Protein AF-A0A9E5GS31-F1 (afdb_monomer)

Nearest PDB structures (foldseek):
  5odn-assembly1_E  TM=9.176E-01  e=6.117E-05  Salinibacter ruber DSM 13855
  5odp-assembly1_G  TM=9.274E-01  e=7.436E-05  Salinibacter ruber DSM 13855
  5odn-assembly1_B  TM=9.296E-01  e=1.425E-04  Salinibacter ruber DSM 13855
  1se8-assembly1_A-2  TM=7.468E-01  e=1.802E-03  Deinococcus radiodurans
  3b07-assembly1_H  TM=5.071E-01  e=2.028E+00  Staphylococcus aureus subsp. aureus Mu50

Solvent-accessible surface area (backbone atoms only — not comparable to full-atom values): 4990 Å² total; per-residue (Å²): 94,72,63,45,64,43,83,94,71,72,40,34,30,26,69,51,76,47,79,50,75,49,77,46,70,50,96,90,66,49,79,45,76,48,77,46,78,44,83,45,77,39,52,42,74,57,11,53,52,42,39,75,70,48,52,92,89,63,88,80,89,85,86,85,79,92,77,89,81,88,80,82,82,86,126

Foldseek 3Di:
DDWDADPVPRKIKDKDKDWDKDWDADPVRDIDIDIDIDIDMDIHPVNVVCVVPPDPPDDDDDDDDDDDDDDDDPD

pLDDT: mean 92.6, std 5.84, range [60.62, 96.31]

Sequence (75 aa):
LQVKTIESSGTPVVNFTVATNRKFKNRDGNVLEDAEYHRCVSYGKGAEVLGKYLNKGKRIYIEGRL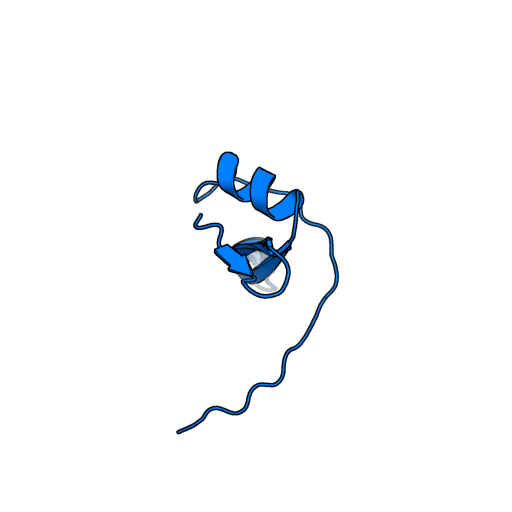RTRKWEDSE

Radius of gyration: 16.76 Å; Cα contacts (8 Å, |Δi|>4): 90; chai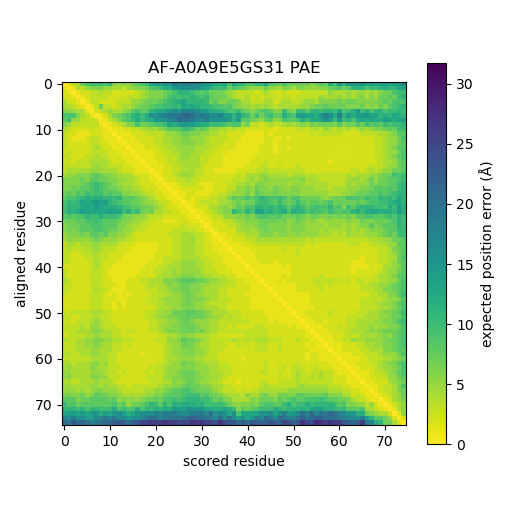ns: 1; bounding box: 40×35×41 Å

Mean predicted aligned error: 5.01 Å

Secondary structure (DSSP, 8-state):
--EEEETTTTEEEEEEEEEEEEEEE-TTS-EEEEEEEEEEEEEHHHHHHHHHH--TT----------PPP-----

Structure (mmCIF, N/CA/C/O backbone):
data_AF-A0A9E5GS31-F1
#
_entry.id   AF-A0A9E5GS31-F1
#
loop_
_atom_site.group_PDB
_atom_site.id
_atom_site.type_symbol
_atom_site.label_atom_id
_atom_site.label_alt_id
_atom_site.label_comp_id
_atom_site.label_asym_id
_atom_site.label_entity_id
_atom_site.label_seq_id
_atom_site.pdbx_PDB_ins_code
_atom_site.Cartn_x
_atom_site.Cartn_y
_atom_site.Cartn_z
_atom_site.occupancy
_atom_site.B_iso_or_equiv
_atom_site.auth_seq_id
_atom_site.auth_comp_id
_atom_site.auth_asym_id
_atom_site.auth_atom_id
_atom_site.pdbx_PDB_model_num
ATOM 1 N N . LEU A 1 1 ? 9.790 -3.822 2.735 1.00 79.12 1 LEU A N 1
ATOM 2 C CA . LEU A 1 1 ? 8.853 -4.280 1.679 1.00 79.12 1 LEU A CA 1
ATOM 3 C C . LEU A 1 1 ? 9.652 -4.995 0.605 1.00 79.12 1 LEU A C 1
ATOM 5 O O . LEU A 1 1 ? 10.752 -4.546 0.324 1.00 79.12 1 LEU A O 1
ATOM 9 N N . GLN A 1 2 ? 9.147 -6.089 0.032 1.00 83.06 2 GLN A N 1
ATOM 10 C CA . GLN A 1 2 ? 9.869 -6.797 -1.028 1.00 83.06 2 GLN A CA 1
ATOM 11 C C . GLN A 1 2 ? 9.468 -6.230 -2.394 1.00 83.06 2 GLN A C 1
ATOM 13 O O . GLN A 1 2 ? 8.306 -6.342 -2.792 1.00 83.06 2 GLN A O 1
ATOM 18 N N 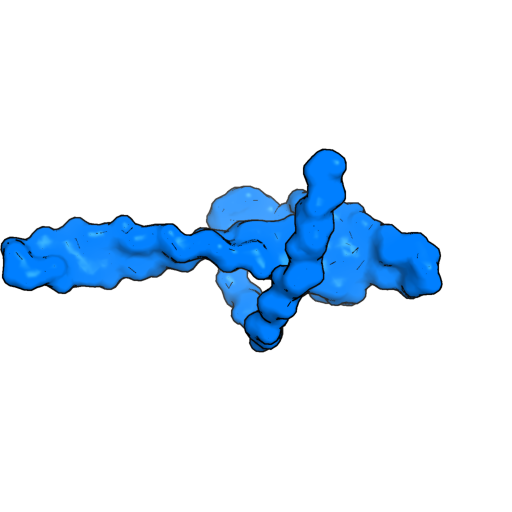. VAL A 1 3 ? 10.423 -5.619 -3.094 1.00 89.81 3 VAL A N 1
ATOM 19 C CA . VAL A 1 3 ? 10.259 -5.242 -4.504 1.00 89.81 3 VAL A CA 1
ATOM 20 C C . VAL A 1 3 ? 10.512 -6.485 -5.351 1.00 89.81 3 VAL A C 1
ATOM 22 O O . VAL A 1 3 ? 11.489 -7.198 -5.131 1.00 89.81 3 VAL A O 1
ATOM 25 N N . LYS A 1 4 ? 9.609 -6.763 -6.288 1.00 92.56 4 LYS A N 1
ATOM 26 C CA . LYS A 1 4 ? 9.715 -7.840 -7.277 1.00 92.56 4 LYS A CA 1
ATOM 27 C C . LYS A 1 4 ? 9.868 -7.226 -8.661 1.00 92.56 4 LYS A C 1
ATOM 29 O O . LYS A 1 4 ? 9.390 -6.121 -8.879 1.00 92.56 4 LYS A O 1
ATOM 34 N N . THR A 1 5 ? 10.462 -7.946 -9.597 1.00 92.06 5 THR A N 1
ATOM 35 C CA . THR A 1 5 ? 10.578 -7.498 -10.990 1.00 92.06 5 THR A CA 1
ATOM 36 C C . THR A 1 5 ? 9.675 -8.357 -11.863 1.00 92.06 5 THR A C 1
ATOM 38 O O . THR A 1 5 ? 9.664 -9.576 -11.712 1.00 92.06 5 THR A O 1
ATOM 41 N N . ILE A 1 6 ? 8.892 -7.741 -12.751 1.00 90.00 6 ILE A N 1
ATOM 42 C CA . ILE A 1 6 ? 8.141 -8.478 -13.774 1.00 90.00 6 ILE A CA 1
ATOM 43 C C . ILE A 1 6 ? 9.149 -8.987 -14.804 1.00 90.00 6 ILE A C 1
ATOM 45 O O . ILE A 1 6 ? 9.757 -8.185 -15.509 1.00 90.00 6 ILE A O 1
ATOM 49 N N . GLU A 1 7 ? 9.315 -10.304 -14.892 1.00 83.69 7 GLU A N 1
ATOM 50 C CA . GLU A 1 7 ? 10.339 -10.952 -15.726 1.00 83.69 7 GLU A CA 1
ATOM 51 C C . GLU A 1 7 ? 10.226 -10.585 -17.212 1.00 83.69 7 GLU A C 1
ATOM 53 O O . GLU A 1 7 ? 11.237 -10.379 -17.873 1.00 83.69 7 GLU A O 1
ATOM 58 N N . SER A 1 8 ? 9.006 -10.413 -17.727 1.00 86.94 8 SER A N 1
ATOM 59 C CA . SER A 1 8 ? 8.771 -10.076 -19.135 1.00 86.94 8 SER A CA 1
ATOM 60 C C . SER A 1 8 ? 9.068 -8.620 -19.502 1.00 86.94 8 SER A C 1
ATOM 62 O O . SER A 1 8 ? 9.311 -8.332 -20.669 1.00 86.94 8 SER A O 1
ATOM 64 N N . SER A 1 9 ? 9.037 -7.691 -18.540 1.00 86.94 9 SER A N 1
ATOM 65 C CA . SER A 1 9 ? 9.168 -6.249 -18.807 1.00 86.94 9 SER A CA 1
ATOM 66 C C . SER A 1 9 ? 10.308 -5.571 -18.045 1.00 86.94 9 SER A C 1
ATOM 68 O O . SER A 1 9 ? 10.489 -4.360 -18.169 1.00 86.94 9 SER A O 1
ATOM 70 N N . GLY A 1 10 ? 11.024 -6.303 -17.187 1.00 91.50 10 GLY A N 1
ATOM 71 C CA . GLY A 1 10 ? 12.042 -5.754 -16.286 1.00 91.50 10 GLY A CA 1
ATOM 72 C C . GLY A 1 10 ? 11.502 -4.716 -15.293 1.00 91.50 10 GLY A C 1
ATOM 73 O O . GLY A 1 10 ? 12.275 -4.026 -14.634 1.00 91.50 10 GLY A O 1
ATOM 74 N N . THR A 1 11 ? 10.179 -4.558 -15.183 1.00 94.94 11 THR A N 1
ATOM 75 C CA . THR A 1 11 ? 9.578 -3.463 -14.414 1.00 94.94 11 THR A CA 1
ATOM 76 C C . THR A 1 11 ? 9.488 -3.834 -12.933 1.00 94.94 11 THR A C 1
ATOM 78 O O . THR A 1 11 ? 8.872 -4.855 -12.612 1.00 94.94 11 THR A O 1
ATOM 81 N N . PRO A 1 12 ? 10.036 -3.020 -12.012 1.00 95.94 12 PRO A N 1
ATOM 82 C CA . PRO A 1 12 ? 9.904 -3.259 -10.581 1.00 95.94 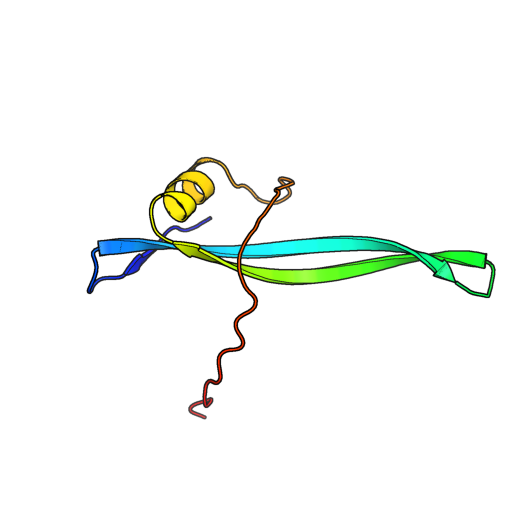12 PRO A CA 1
ATOM 83 C C . PRO A 1 12 ? 8.468 -3.019 -10.103 1.00 95.94 12 PRO A C 1
ATOM 85 O O . PRO A 1 12 ? 7.763 -2.137 -10.593 1.00 95.94 12 PRO A O 1
ATOM 88 N N . VAL A 1 13 ? 8.031 -3.805 -9.124 1.00 95.56 13 VAL A N 1
ATOM 89 C CA . VAL A 1 13 ? 6.678 -3.835 -8.566 1.00 95.56 13 VAL A CA 1
ATOM 90 C C . VAL A 1 13 ? 6.745 -4.078 -7.070 1.00 95.56 13 VAL A C 1
ATOM 92 O O . VAL A 1 13 ? 7.478 -4.945 -6.595 1.00 95.56 13 VAL A O 1
ATOM 95 N N . VAL A 1 14 ? 5.927 -3.361 -6.309 1.00 95.88 14 VAL A N 1
ATOM 96 C CA . VAL A 1 14 ? 5.770 -3.583 -4.871 1.00 95.88 14 VAL A CA 1
ATOM 97 C C . VAL A 1 14 ? 4.294 -3.660 -4.509 1.00 95.88 14 VAL A C 1
ATOM 99 O O . VAL A 1 14 ? 3.475 -2.872 -4.981 1.00 95.88 14 VAL A O 1
ATOM 102 N N . ASN A 1 15 ? 3.963 -4.627 -3.656 1.00 94.69 15 ASN A N 1
ATOM 103 C CA . ASN A 1 15 ? 2.637 -4.787 -3.072 1.00 94.69 15 ASN A CA 1
ATOM 104 C C . ASN A 1 15 ? 2.709 -4.390 -1.599 1.00 94.69 15 ASN A C 1
ATOM 106 O O . ASN A 1 15 ? 3.630 -4.812 -0.896 1.00 94.69 15 ASN A O 1
ATOM 110 N N . PHE A 1 16 ? 1.747 -3.604 -1.133 1.00 95.00 16 PHE A N 1
ATOM 111 C CA . PHE A 1 16 ? 1.664 -3.175 0.261 1.00 95.00 16 PHE A CA 1
ATOM 112 C C . PHE A 1 16 ? 0.212 -2.915 0.662 1.00 95.00 16 PHE A C 1
ATOM 114 O O . PHE A 1 16 ? -0.660 -2.751 -0.191 1.00 95.00 16 PHE A O 1
ATOM 121 N N . THR A 1 17 ? -0.035 -2.882 1.969 1.00 95.44 17 THR A N 1
ATOM 122 C CA . THR A 1 17 ? -1.351 -2.584 2.541 1.00 95.44 17 THR A CA 1
ATOM 123 C C . THR A 1 17 ? -1.283 -1.271 3.301 1.00 95.44 17 THR A C 1
ATOM 125 O O . THR A 1 17 ? -0.345 -1.054 4.073 1.00 95.44 17 THR A O 1
ATOM 128 N N . VAL A 1 18 ? -2.277 -0.412 3.097 1.00 95.75 18 VAL A N 1
ATOM 129 C CA . VAL A 1 18 ? -2.443 0.841 3.836 1.00 95.75 18 VAL A CA 1
ATOM 130 C C . VAL A 1 18 ? -3.668 0.722 4.725 1.00 95.75 18 VAL A C 1
ATOM 132 O O . VAL A 1 18 ? -4.752 0.426 4.235 1.00 95.75 18 VAL A O 1
ATOM 135 N N . ALA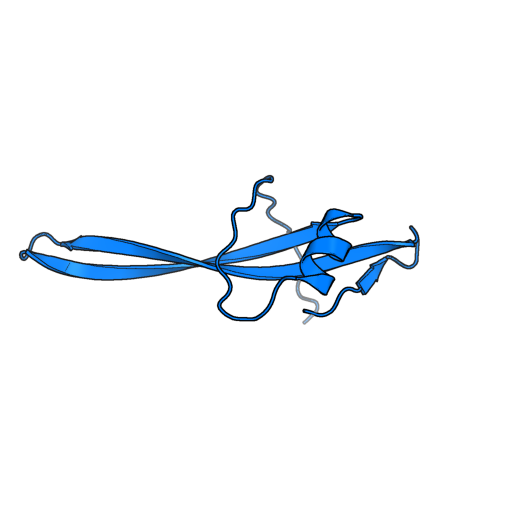 A 1 19 ? -3.485 0.957 6.021 1.00 96.25 19 ALA A N 1
ATOM 136 C CA . ALA A 1 19 ? -4.592 1.116 6.952 1.00 96.25 19 ALA A CA 1
ATOM 137 C C . ALA A 1 19 ? -4.994 2.595 7.006 1.00 96.25 19 ALA A C 1
ATOM 139 O O . ALA A 1 19 ? -4.136 3.458 7.221 1.00 96.25 19 ALA A O 1
ATOM 140 N N . THR A 1 20 ? -6.276 2.885 6.806 1.00 95.62 20 THR A N 1
ATOM 141 C CA . THR A 1 20 ? -6.850 4.220 7.005 1.00 95.62 20 THR A CA 1
ATOM 142 C C . THR A 1 20 ? -7.878 4.156 8.117 1.00 95.62 20 THR A C 1
ATOM 144 O O . THR A 1 20 ? -8.884 3.460 7.984 1.00 95.62 20 THR A O 1
ATOM 147 N N . ASN A 1 21 ? -7.631 4.905 9.188 1.00 94.31 21 ASN A N 1
ATOM 148 C CA . ASN A 1 21 ? -8.500 4.902 10.354 1.00 94.31 21 ASN A CA 1
ATOM 149 C C . ASN A 1 21 ? -9.427 6.116 10.312 1.00 94.31 21 ASN A C 1
ATOM 151 O O . ASN A 1 21 ? -8.984 7.235 10.028 1.00 94.31 21 ASN A O 1
ATOM 155 N N . ARG A 1 22 ? -10.701 5.910 10.636 1.00 95.19 22 ARG A N 1
ATOM 156 C CA . ARG A 1 22 ? -11.695 6.974 10.765 1.00 95.19 22 ARG A CA 1
ATOM 157 C C . ARG A 1 22 ? -12.262 6.962 12.176 1.00 95.19 22 ARG A C 1
ATOM 159 O O . ARG A 1 22 ? -12.883 5.991 12.589 1.00 95.19 22 ARG A O 1
ATOM 166 N N . LYS A 1 23 ? -12.097 8.080 12.887 1.00 95.31 23 LYS A N 1
ATOM 167 C CA . LYS A 1 23 ? -12.766 8.323 14.170 1.00 95.31 23 LYS A CA 1
ATOM 168 C C . LYS A 1 23 ? -14.089 9.037 13.941 1.00 95.31 23 LYS A C 1
ATOM 170 O O . LYS A 1 23 ? -14.135 10.019 13.198 1.00 95.31 23 LYS A O 1
ATOM 175 N N . PHE A 1 24 ? -15.155 8.564 14.572 1.00 94.44 24 PHE A N 1
ATOM 176 C CA . PHE A 1 24 ? -16.481 9.173 14.475 1.00 94.44 24 PHE A CA 1
ATOM 177 C C . PHE A 1 24 ? -17.266 8.982 15.773 1.00 94.44 24 PHE A C 1
ATOM 179 O O . PHE A 1 24 ? -16.964 8.103 16.575 1.00 94.44 24 PHE A O 1
ATOM 186 N N . LYS A 1 25 ? -18.267 9.837 15.992 1.00 96.12 25 LYS A N 1
ATOM 187 C CA . LYS A 1 25 ? -19.176 9.740 17.136 1.00 96.12 25 LYS A CA 1
ATOM 188 C C . LYS A 1 25 ? -20.449 9.031 16.686 1.00 96.12 25 LYS A C 1
ATOM 190 O O . LYS A 1 25 ? -21.047 9.438 15.688 1.00 96.12 25 LYS A O 1
ATOM 195 N N . ASN A 1 26 ? -20.840 7.969 17.380 1.00 93.12 26 ASN A N 1
ATOM 196 C CA . ASN A 1 26 ? -22.095 7.277 17.099 1.00 93.12 26 ASN A CA 1
ATOM 197 C C . ASN A 1 26 ? -23.296 8.046 17.697 1.00 93.12 26 ASN A C 1
ATOM 199 O O . ASN A 1 26 ? -23.128 9.078 18.353 1.00 93.12 26 ASN A O 1
ATOM 203 N N . ARG A 1 27 ? -24.521 7.556 17.465 1.00 93.75 27 ARG A N 1
ATOM 204 C CA . ARG A 1 27 ? -25.755 8.193 17.968 1.00 93.75 27 ARG A CA 1
ATOM 205 C C . ARG A 1 27 ? -25.836 8.232 19.498 1.00 93.75 27 ARG A C 1
ATOM 207 O O . ARG A 1 27 ? -26.379 9.188 20.036 1.00 93.75 27 ARG A O 1
ATOM 214 N N . ASP A 1 28 ? -25.235 7.255 20.172 1.00 94.94 28 ASP A N 1
ATOM 215 C CA . ASP A 1 28 ? -25.185 7.155 21.640 1.00 94.94 28 ASP A CA 1
ATOM 216 C C . ASP A 1 28 ? -24.117 8.071 22.260 1.00 94.94 28 ASP A C 1
ATOM 218 O O . ASP A 1 28 ? -23.962 8.151 2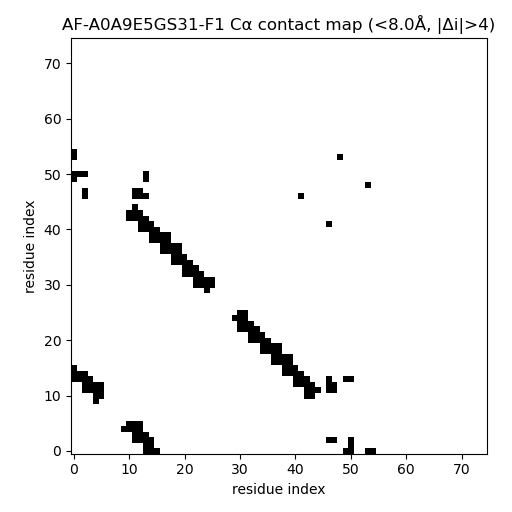3.475 1.00 94.94 28 ASP A O 1
ATOM 222 N N . GLY A 1 29 ? -23.357 8.771 21.418 1.00 93.44 29 GLY A N 1
ATOM 223 C CA . GLY A 1 29 ? -22.326 9.707 21.823 1.00 93.44 29 GLY A CA 1
ATOM 224 C C . GLY A 1 29 ? -20.959 9.089 22.118 1.00 93.44 29 GLY A C 1
ATOM 225 O O . GLY A 1 29 ? -20.051 9.815 22.529 1.00 93.44 29 GLY A O 1
ATOM 226 N N . ASN A 1 30 ? -20.777 7.800 21.847 1.00 95.94 30 ASN A N 1
ATOM 227 C CA . ASN A 1 30 ? -19.494 7.118 21.970 1.00 95.94 30 ASN A CA 1
ATOM 228 C C . ASN A 1 30 ? -18.583 7.454 20.784 1.00 95.94 30 ASN A C 1
ATOM 230 O O . ASN A 1 30 ? -19.033 7.524 19.637 1.00 95.94 30 ASN A O 1
ATOM 234 N N . VAL A 1 31 ? -17.291 7.647 21.059 1.00 95.12 31 VAL A N 1
ATOM 235 C CA . VAL A 1 31 ? -16.262 7.797 20.021 1.00 95.12 31 VAL A CA 1
ATOM 236 C C . VAL A 1 31 ? -15.801 6.406 19.599 1.00 95.12 31 VAL A C 1
ATOM 238 O O . VAL A 1 31 ? -15.264 5.660 20.413 1.00 95.12 31 VAL A O 1
ATOM 241 N N . LEU A 1 32 ? -16.012 6.077 18.329 1.00 95.25 32 LEU A N 1
ATOM 242 C CA . LEU A 1 32 ? -15.601 4.826 17.700 1.00 95.25 32 LEU A CA 1
ATOM 243 C C . LEU A 1 32 ? -14.462 5.078 16.706 1.00 95.25 32 LEU A C 1
ATOM 245 O O . LEU A 1 32 ? -14.266 6.204 16.232 1.00 95.25 32 LEU A O 1
ATOM 249 N N . GLU A 1 33 ? -13.711 4.023 16.398 1.00 95.56 33 GLU A N 1
ATOM 250 C CA . GLU A 1 33 ? -12.625 4.029 15.420 1.00 95.56 33 GLU A CA 1
ATOM 251 C C . GLU A 1 33 ? -12.762 2.816 14.496 1.00 95.56 33 GLU A C 1
ATOM 253 O O . GLU A 1 33 ? -12.659 1.681 14.954 1.00 95.56 33 GLU A O 1
ATOM 258 N N . ASP A 1 34 ? -12.959 3.076 13.203 1.00 95.19 34 ASP A N 1
ATOM 259 C CA . ASP A 1 34 ? -12.971 2.049 12.159 1.00 95.19 34 ASP A CA 1
ATOM 260 C C . ASP A 1 34 ? -11.644 2.067 11.400 1.00 95.19 34 ASP A C 1
ATOM 262 O O . ASP A 1 34 ? -11.068 3.137 11.171 1.00 95.19 34 ASP A O 1
ATOM 266 N N . ALA A 1 35 ? -11.173 0.891 10.979 1.00 95.31 35 ALA A N 1
ATOM 267 C CA . ALA A 1 35 ? -9.959 0.730 10.188 1.00 95.31 35 ALA A CA 1
ATOM 268 C C . ALA A 1 35 ? -10.267 0.026 8.864 1.00 95.31 35 ALA A C 1
ATOM 270 O O . ALA A 1 35 ? -10.694 -1.126 8.841 1.00 95.31 35 ALA A O 1
ATOM 271 N N . GLU A 1 36 ? -9.984 0.716 7.763 1.00 96.31 36 GLU A N 1
ATOM 272 C CA . GLU A 1 36 ? -10.082 0.170 6.411 1.00 96.31 36 GLU A CA 1
ATOM 273 C C . GLU A 1 36 ? -8.697 -0.212 5.893 1.00 96.31 36 GLU A C 1
ATOM 275 O O . GLU A 1 36 ? -7.730 0.536 6.070 1.00 96.31 36 GLU A O 1
ATOM 280 N N . TYR A 1 37 ? -8.598 -1.363 5.227 1.00 95.69 37 TYR A N 1
ATOM 281 C CA . TYR A 1 37 ? -7.337 -1.899 4.717 1.00 95.69 37 TYR A CA 1
ATOM 282 C C . TYR A 1 37 ? -7.332 -1.920 3.191 1.00 95.69 37 TYR A C 1
ATOM 284 O O . TYR A 1 37 ? -7.954 -2.763 2.546 1.00 95.69 37 TYR A O 1
ATOM 292 N N . HIS A 1 38 ? -6.555 -1.019 2.601 1.00 95.44 38 HIS A N 1
ATOM 293 C CA . HIS A 1 38 ? -6.437 -0.870 1.155 1.00 95.44 38 HIS A CA 1
ATOM 294 C C . HIS A 1 38 ? -5.243 -1.663 0.645 1.00 95.44 38 HIS A C 1
ATOM 296 O O . HIS A 1 38 ? -4.108 -1.437 1.073 1.00 95.44 38 HIS A O 1
ATOM 302 N N . ARG A 1 39 ? -5.478 -2.584 -0.293 1.00 95.25 39 ARG A N 1
ATOM 303 C CA . ARG A 1 39 ? -4.399 -3.294 -0.986 1.00 95.25 39 ARG A CA 1
ATOM 304 C C . ARG A 1 39 ? -3.920 -2.464 -2.171 1.00 95.25 39 ARG A C 1
ATOM 306 O O . ARG A 1 39 ? -4.662 -2.252 -3.128 1.00 95.25 39 ARG A O 1
ATOM 313 N N . CYS A 1 40 ? -2.661 -2.048 -2.127 1.00 95.88 40 CYS A N 1
ATOM 314 C CA . CYS A 1 40 ? -2.063 -1.164 -3.116 1.00 95.88 40 CYS A CA 1
ATOM 315 C C . CYS A 1 40 ? -0.925 -1.860 -3.867 1.00 95.88 40 CYS A C 1
ATOM 317 O O . CYS A 1 40 ? -0.204 -2.703 -3.322 1.00 95.88 40 CYS A O 1
ATOM 319 N N . VAL A 1 41 ? -0.752 -1.473 -5.130 1.00 95.38 41 VAL A N 1
ATOM 320 C CA . VAL A 1 41 ? 0.337 -1.937 -5.992 1.00 95.38 41 VAL A CA 1
ATOM 321 C C . VAL A 1 41 ? 0.977 -0.722 -6.649 1.00 95.38 41 VAL A C 1
ATOM 323 O O . VAL A 1 41 ? 0.273 0.104 -7.227 1.00 95.38 41 VAL A O 1
ATOM 326 N N . SER A 1 42 ? 2.301 -0.611 -6.560 1.00 96.19 42 SER A N 1
ATOM 327 C CA . SER A 1 42 ? 3.080 0.419 -7.256 1.00 96.19 42 SER A CA 1
ATOM 328 C C . SER A 1 42 ? 4.077 -0.234 -8.210 1.00 96.19 42 SER A C 1
ATOM 330 O O . SER A 1 42 ? 4.551 -1.338 -7.941 1.00 96.19 42 SER A O 1
ATOM 332 N N . TYR A 1 43 ? 4.378 0.449 -9.314 1.00 95.38 43 TYR A N 1
ATOM 333 C CA . TYR A 1 43 ? 5.206 -0.031 -10.423 1.00 95.38 43 TYR A CA 1
ATOM 334 C C . TYR A 1 43 ? 6.346 0.956 -10.717 1.00 95.38 43 TYR A C 1
ATOM 336 O O . TYR A 1 43 ? 6.264 2.139 -10.370 1.00 95.38 43 TYR A O 1
ATOM 344 N N . GLY A 1 44 ? 7.396 0.486 -11.391 1.00 95.44 44 GLY A N 1
ATOM 345 C CA . GLY A 1 44 ? 8.501 1.310 -11.877 1.00 95.44 44 GLY A CA 1
ATOM 346 C C . GLY A 1 44 ? 9.202 2.078 -10.753 1.00 95.44 44 GLY A C 1
ATOM 347 O O . GLY A 1 44 ? 9.373 1.581 -9.639 1.00 95.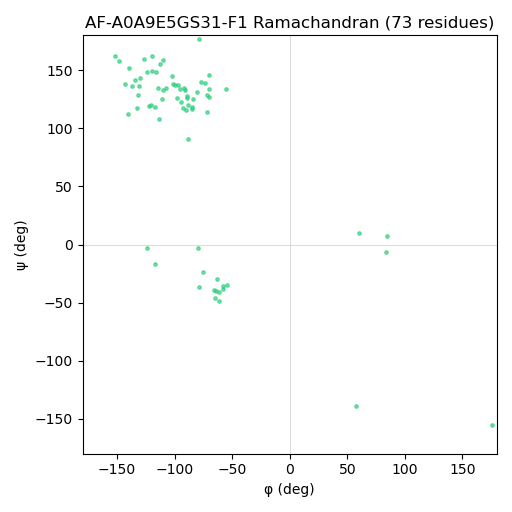44 44 GLY A O 1
ATOM 348 N N . LYS A 1 45 ? 9.540 3.341 -11.025 1.00 94.56 45 LYS A N 1
ATOM 349 C CA . LYS A 1 45 ? 10.213 4.232 -10.067 1.00 94.56 45 LYS A CA 1
ATOM 350 C C . LYS A 1 45 ? 9.471 4.358 -8.728 1.00 94.56 45 LYS A C 1
ATOM 352 O O . LYS A 1 45 ? 10.111 4.447 -7.684 1.00 94.56 45 LYS A O 1
ATOM 357 N N . GLY A 1 46 ? 8.135 4.324 -8.733 1.00 94.56 46 GLY A N 1
ATOM 358 C CA . GLY A 1 46 ? 7.339 4.340 -7.500 1.00 94.56 46 GLY A CA 1
ATOM 359 C C . GLY A 1 46 ? 7.617 3.123 -6.613 1.00 94.56 46 GLY A C 1
ATOM 360 O O . GLY A 1 46 ? 7.795 3.267 -5.403 1.00 94.56 46 GLY A O 1
ATOM 361 N N . ALA A 1 47 ? 7.754 1.939 -7.217 1.00 95.81 47 ALA A N 1
ATOM 362 C CA . ALA A 1 47 ? 8.094 0.715 -6.500 1.00 95.81 47 ALA A CA 1
ATOM 363 C C . ALA A 1 47 ? 9.505 0.76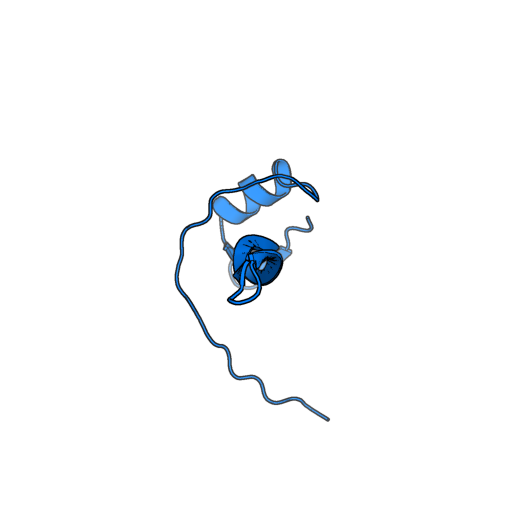2 -5.899 1.00 95.81 47 ALA A C 1
ATOM 365 O O . ALA A 1 47 ? 9.697 0.323 -4.766 1.00 95.81 47 ALA A O 1
ATOM 366 N N . GLU A 1 48 ? 10.474 1.334 -6.615 1.00 94.25 48 GLU A N 1
ATOM 367 C CA . GLU A 1 48 ? 11.845 1.496 -6.119 1.00 94.25 48 GLU A CA 1
ATOM 368 C C . GLU A 1 48 ? 11.916 2.443 -4.917 1.00 94.25 48 GLU A C 1
ATOM 370 O O . GLU A 1 48 ? 12.550 2.124 -3.909 1.00 94.25 48 GLU A O 1
ATOM 375 N N . VAL A 1 49 ? 11.241 3.595 -4.999 1.00 95.00 49 VAL A N 1
ATOM 376 C CA . VAL A 1 49 ? 11.181 4.575 -3.904 1.00 95.00 49 VAL A CA 1
ATOM 377 C C . VAL A 1 49 ? 10.525 3.947 -2.675 1.00 95.00 49 VAL A C 1
ATOM 379 O O . VAL A 1 49 ? 11.074 4.004 -1.574 1.00 95.00 49 VAL A O 1
ATOM 382 N N . LEU A 1 50 ? 9.382 3.285 -2.849 1.00 95.38 50 LEU A N 1
ATOM 383 C CA . LEU A 1 50 ? 8.704 2.614 -1.742 1.00 95.38 50 LEU A CA 1
ATOM 384 C C . LEU A 1 50 ? 9.552 1.473 -1.167 1.00 95.38 50 LEU A C 1
ATOM 386 O O . LEU A 1 50 ? 9.644 1.345 0.049 1.00 95.38 50 LEU A O 1
ATOM 390 N N . GLY A 1 51 ? 10.233 0.692 -2.005 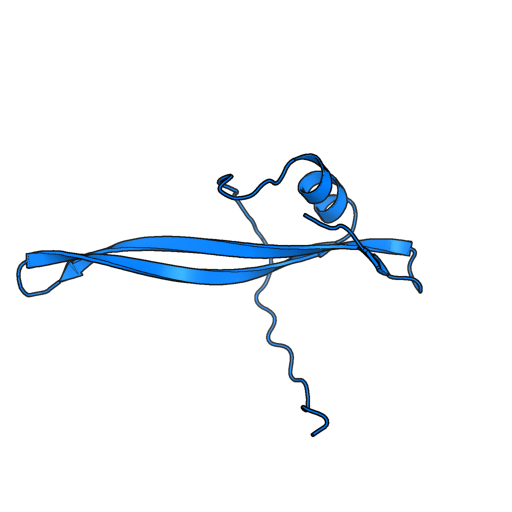1.00 93.62 51 GLY A N 1
ATOM 391 C CA . GLY A 1 51 ? 11.141 -0.364 -1.557 1.00 93.62 51 GLY A CA 1
ATOM 392 C C . GLY A 1 51 ? 12.270 0.141 -0.660 1.00 93.62 51 GLY A C 1
ATOM 393 O O . GLY A 1 51 ? 12.608 -0.520 0.320 1.00 93.62 51 GLY A O 1
ATOM 394 N N . LYS A 1 52 ? 12.816 1.325 -0.963 1.00 93.88 52 LYS A N 1
ATOM 395 C CA . LYS A 1 52 ? 13.915 1.936 -0.201 1.00 93.88 52 LYS A CA 1
ATOM 396 C C . LYS A 1 52 ? 13.458 2.610 1.093 1.00 93.88 52 LYS A C 1
ATOM 398 O O . LYS A 1 52 ? 14.187 2.580 2.079 1.00 93.88 52 LYS A O 1
ATOM 403 N N . TYR A 1 53 ? 12.282 3.242 1.097 1.00 93.81 53 TYR A N 1
ATOM 404 C CA . TYR A 1 53 ? 11.897 4.162 2.177 1.00 93.81 53 TYR A CA 1
ATOM 405 C C . TYR A 1 53 ? 10.672 3.744 2.992 1.00 93.81 53 TYR A C 1
ATOM 407 O O . TYR A 1 53 ? 10.449 4.323 4.065 1.00 93.81 53 TYR A O 1
ATOM 415 N N . LEU A 1 54 ? 9.845 2.816 2.504 1.00 94.56 54 LEU A N 1
ATOM 416 C CA . LEU A 1 54 ? 8.618 2.411 3.185 1.00 94.56 54 LEU A CA 1
ATOM 417 C C . LEU A 1 54 ? 8.867 1.205 4.102 1.00 94.56 54 LEU A C 1
ATOM 419 O O . LEU A 1 54 ? 9.165 0.094 3.661 1.00 94.56 54 LEU A O 1
ATOM 423 N N . ASN A 1 55 ? 8.653 1.441 5.396 1.00 94.06 55 ASN A N 1
ATOM 424 C CA . ASN A 1 55 ? 8.716 0.451 6.467 1.00 94.06 55 ASN A CA 1
ATOM 425 C C . ASN A 1 55 ? 7.353 0.353 7.168 1.00 94.06 55 ASN A C 1
ATOM 427 O O . ASN A 1 55 ? 6.515 1.250 7.045 1.00 94.06 55 ASN A O 1
ATOM 431 N N . LYS A 1 56 ? 7.122 -0.735 7.912 1.00 93.81 56 LYS A N 1
ATOM 432 C CA . LYS A 1 56 ? 5.864 -0.956 8.643 1.00 93.81 56 LYS A CA 1
ATOM 433 C C . LYS A 1 56 ? 5.564 0.229 9.575 1.00 93.81 56 LYS A C 1
ATOM 435 O O . LYS A 1 56 ? 6.447 0.687 10.291 1.00 93.81 56 LYS A O 1
ATOM 440 N N . GLY A 1 57 ? 4.320 0.713 9.555 1.00 93.62 57 GLY A N 1
ATOM 441 C CA . GLY A 1 57 ? 3.847 1.814 10.408 1.00 93.62 57 GLY A CA 1
ATOM 442 C C . GLY A 1 57 ? 4.148 3.225 9.890 1.00 93.62 57 GLY A C 1
ATOM 443 O O . GLY A 1 57 ? 3.656 4.198 10.460 1.00 93.62 57 GLY A O 1
ATOM 444 N N . LYS A 1 58 ? 4.912 3.373 8.801 1.00 95.06 58 LYS A N 1
ATOM 445 C CA . LYS A 1 58 ? 5.176 4.690 8.212 1.00 95.06 58 LYS A CA 1
ATOM 446 C C . LYS A 1 58 ? 3.920 5.219 7.514 1.00 95.06 58 LYS A C 1
ATOM 448 O O . LYS A 1 58 ? 3.333 4.530 6.683 1.00 95.06 58 LYS A O 1
ATOM 453 N N . ARG A 1 59 ? 3.528 6.455 7.835 1.00 94.69 59 ARG A N 1
ATOM 454 C CA . ARG A 1 59 ? 2.418 7.145 7.161 1.00 94.69 59 ARG A CA 1
ATOM 455 C C . ARG A 1 59 ? 2.851 7.581 5.767 1.00 94.69 59 ARG A C 1
ATOM 457 O O . ARG A 1 59 ? 3.967 8.069 5.594 1.00 94.69 59 ARG A O 1
ATOM 464 N N . ILE A 1 60 ? 1.961 7.417 4.798 1.00 94.38 60 ILE A N 1
ATOM 465 C CA . ILE A 1 60 ? 2.201 7.762 3.398 1.00 94.38 60 ILE A CA 1
ATOM 466 C C . ILE A 1 60 ? 0.959 8.412 2.793 1.00 94.38 60 ILE A C 1
ATOM 468 O O . ILE A 1 60 ? -0.160 8.118 3.207 1.00 94.38 60 ILE A O 1
ATOM 472 N N . TYR A 1 61 ? 1.179 9.262 1.795 1.00 94.81 61 TYR A N 1
ATOM 473 C CA . TYR A 1 61 ? 0.163 9.661 0.828 1.00 94.81 61 TYR A CA 1
ATOM 474 C C . TYR A 1 61 ? 0.340 8.802 -0.423 1.00 94.81 61 TYR A C 1
ATOM 476 O O . TYR A 1 61 ? 1.471 8.566 -0.857 1.00 94.81 61 TYR A O 1
ATOM 484 N N . ILE A 1 62 ? -0.765 8.322 -0.982 1.00 92.88 62 ILE A N 1
ATOM 485 C CA . ILE A 1 62 ? -0.779 7.558 -2.225 1.00 92.88 62 ILE A CA 1
ATOM 486 C C . ILE A 1 62 ? -1.891 8.085 -3.123 1.00 92.88 62 ILE A C 1
ATOM 488 O O . ILE A 1 62 ? -2.981 8.401 -2.656 1.00 92.88 62 ILE A O 1
ATOM 492 N N . GLU A 1 63 ? -1.612 8.133 -4.418 1.00 95.25 63 GLU A N 1
ATOM 493 C CA . GLU A 1 63 ? -2.567 8.489 -5.458 1.00 95.25 63 GLU A CA 1
ATOM 494 C C . GLU A 1 63 ? -2.516 7.420 -6.548 1.00 95.25 63 GLU A C 1
ATOM 496 O O . GLU A 1 63 ? -1.461 6.852 -6.843 1.00 95.25 63 GLU A O 1
ATOM 501 N N . GLY A 1 64 ? -3.670 7.109 -7.124 1.00 94.62 64 GLY A N 1
ATOM 502 C CA . GLY A 1 64 ? -3.793 6.097 -8.156 1.00 94.62 64 GLY A CA 1
ATOM 503 C C . GLY A 1 64 ? -5.247 5.893 -8.548 1.00 94.62 64 GLY A C 1
ATOM 504 O O . GLY A 1 64 ? -6.086 6.770 -8.370 1.00 94.62 64 GLY A O 1
ATOM 505 N N . ARG A 1 65 ? -5.554 4.706 -9.070 1.00 95.94 65 ARG A N 1
ATOM 506 C CA . ARG A 1 65 ? -6.908 4.331 -9.488 1.00 95.94 65 ARG A CA 1
ATOM 507 C C . ARG A 1 65 ? -7.368 3.058 -8.799 1.00 95.94 65 ARG A C 1
ATOM 509 O O . ARG A 1 65 ? -6.566 2.151 -8.568 1.00 95.94 65 ARG A O 1
ATOM 516 N N . LEU A 1 66 ? -8.670 2.962 -8.557 1.00 96.12 66 LEU A N 1
ATOM 517 C CA . LEU A 1 66 ? -9.294 1.720 -8.119 1.00 96.12 66 LEU A CA 1
ATOM 518 C C . LEU A 1 66 ? -9.296 0.711 -9.270 1.00 96.12 66 LEU A C 1
ATOM 520 O O . LEU A 1 66 ? -9.621 1.043 -10.412 1.00 96.12 66 LEU A O 1
ATOM 524 N N . ARG A 1 67 ? -8.911 -0.530 -8.972 1.00 93.94 67 ARG A N 1
ATOM 525 C CA . ARG A 1 67 ? -8.923 -1.630 -9.937 1.00 93.94 67 ARG A CA 1
ATOM 526 C C . ARG A 1 67 ? -9.382 -2.909 -9.257 1.00 93.94 67 ARG A C 1
ATOM 528 O O . ARG A 1 67 ? -8.652 -3.484 -8.455 1.00 93.94 67 ARG A O 1
ATOM 535 N N . THR A 1 68 ? -10.557 -3.386 -9.642 1.00 94.00 68 THR A N 1
ATOM 536 C CA . THR A 1 68 ? -11.063 -4.691 -9.213 1.00 94.00 68 THR A CA 1
ATOM 537 C C . THR A 1 68 ? -10.575 -5.752 -10.189 1.00 94.00 68 THR A C 1
ATOM 539 O O . THR A 1 68 ? -10.851 -5.677 -11.386 1.00 94.00 68 THR A O 1
ATOM 542 N N . ARG A 1 69 ? -9.821 -6.734 -9.691 1.00 87.12 69 ARG A N 1
ATOM 543 C CA . ARG A 1 69 ? -9.414 -7.908 -10.471 1.00 87.12 69 ARG A CA 1
ATOM 544 C C . ARG A 1 69 ? -10.390 -9.047 -10.201 1.00 87.12 69 ARG A C 1
ATOM 546 O O . ARG A 1 69 ? -10.699 -9.312 -9.042 1.00 87.12 69 ARG A O 1
ATOM 553 N N . LYS A 1 70 ? -10.843 -9.712 -11.258 1.00 88.38 70 LYS A N 1
ATOM 554 C CA . LYS A 1 70 ? -11.500 -11.015 -11.157 1.00 88.38 70 LYS A CA 1
ATOM 555 C C . LYS A 1 70 ? -10.424 -12.079 -11.308 1.00 88.38 70 LYS A C 1
ATOM 557 O O . LYS A 1 70 ? -9.540 -11.937 -12.150 1.00 88.38 70 LYS A O 1
ATOM 562 N N . TRP A 1 71 ? -10.466 -13.073 -10.446 1.00 85.31 71 TRP A N 1
ATOM 563 C CA . TRP A 1 71 ? -9.619 -14.250 -10.504 1.00 85.31 71 TRP A CA 1
ATOM 564 C C . TRP A 1 71 ? -10.535 -15.430 -10.199 1.00 85.31 71 TRP A C 1
ATOM 566 O O . TRP A 1 71 ? -11.415 -15.304 -9.347 1.00 85.31 71 TRP A O 1
ATOM 576 N N . GLU A 1 72 ? -10.392 -16.507 -10.958 1.00 87.06 72 GLU A N 1
ATOM 577 C CA . GLU A 1 72 ? -11.041 -17.777 -10.653 1.00 87.06 72 GLU A CA 1
ATOM 578 C C . GLU A 1 72 ? -10.083 -18.543 -9.753 1.00 87.06 72 GLU A C 1
ATOM 580 O O . GLU A 1 72 ? -8.893 -18.653 -10.065 1.00 87.06 72 GLU A O 1
ATOM 585 N N . ASP A 1 73 ? -10.582 -18.977 -8.600 1.00 83.88 73 ASP A N 1
ATOM 586 C CA . ASP A 1 73 ? -9.814 -19.869 -7.747 1.00 83.88 73 ASP A CA 1
ATOM 587 C C . ASP A 1 73 ? -9.751 -21.225 -8.446 1.00 83.88 73 ASP A C 1
ATOM 589 O O . ASP A 1 73 ? -10.771 -21.742 -8.903 1.00 83.88 73 ASP A O 1
ATOM 593 N N . SER A 1 74 ? -8.544 -21.748 -8.617 1.00 69.56 74 SER A N 1
ATOM 594 C CA . SER A 1 74 ? -8.359 -23.101 -9.131 1.00 69.56 74 SER A CA 1
ATOM 595 C C . SER A 1 74 ? -8.390 -24.006 -7.911 1.00 69.56 74 SER A C 1
ATOM 597 O O . SER A 1 74 ? -7.364 -24.152 -7.250 1.00 69.56 74 SER A O 1
ATOM 599 N N . GLU A 1 75 ? -9.585 -24.484 -7.565 1.00 60.62 75 GLU A N 1
ATOM 600 C CA . GLU A 1 75 ? -9.790 -25.438 -6.466 1.00 60.62 75 GLU A CA 1
ATOM 601 C C . GLU A 1 75 ? -8.981 -26.728 -6.680 1.00 60.62 75 GLU A C 1
ATOM 603 O O . GLU A 1 75 ? -8.899 -27.198 -7.843 1.00 60.62 75 GLU A O 1
#